Protein AF-A0A326GDF5-F1 (afdb_monomer_lite)

pLDDT: mean 72.59, std 17.3, range [35.09, 90.75]

Radius of gyration: 38.84 Å; chains: 1; bounding box: 86×67×73 Å

Sequence (105 aa):
MTFSNKAFAALAATLAINVFSPALHAQTSPAQPVVLPNETILRVSGEGTIEAAPEIMEVEIGVVTSGQTSNEALAENSRQVQDLVAAIRAMGVPPEDVETARLNV

Secondary structure (DSSP, 8-state):
------------------------------------TT--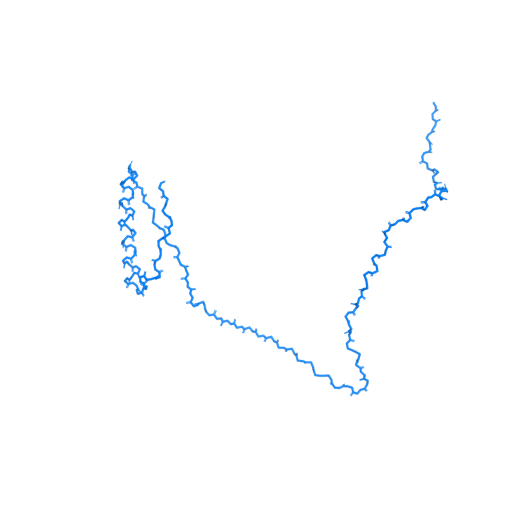--------------S------------SSHHHHHHHHHHHHHHHHHHHHHTT--GGG-PPPPP--

Foldseek 3Di:
DDDDDPDDDDDDDDDDDDDDDDPPVPPPPPDDDDDDVPDDDDDDDDDDDDDDDDPDDDDDDADFADDPDPVVRVVVRVVVVVVVLVVCVVVPDDPVNDDDDDDDD

Structure (mmCIF, N/CA/C/O backbone):
data_AF-A0A326GDF5-F1
#
_entry.id   AF-A0A326GDF5-F1
#
loop_
_atom_site.group_PDB
_atom_site.id
_atom_site.type_symbol
_atom_site.label_atom_id
_atom_site.label_alt_id
_atom_site.label_comp_id
_atom_site.label_asym_id
_atom_site.label_entity_id
_atom_site.label_seq_id
_atom_site.pdbx_PDB_ins_code
_atom_site.Cartn_x
_atom_site.Cartn_y
_atom_site.Cartn_z
_atom_site.occupancy
_atom_site.B_iso_or_equiv
_atom_site.auth_seq_id
_atom_site.auth_comp_id
_atom_site.auth_asym_id
_atom_site.auth_atom_id
_atom_site.pdbx_PDB_model_num
ATOM 1 N N . MET A 1 1 ? 53.790 55.535 40.923 1.00 35.56 1 MET A N 1
ATOM 2 C CA . MET A 1 1 ? 54.553 55.919 39.718 1.00 35.56 1 MET A CA 1
ATOM 3 C C . MET A 1 1 ? 54.886 54.640 38.946 1.00 35.56 1 MET A C 1
ATOM 5 O O . MET A 1 1 ? 55.690 53.871 39.444 1.00 35.56 1 MET A O 1
ATOM 9 N N . THR A 1 2 ? 54.096 54.349 37.893 1.00 35.09 2 THR A N 1
ATOM 10 C CA . THR A 1 2 ? 54.484 53.946 36.506 1.00 35.09 2 THR A CA 1
ATOM 11 C 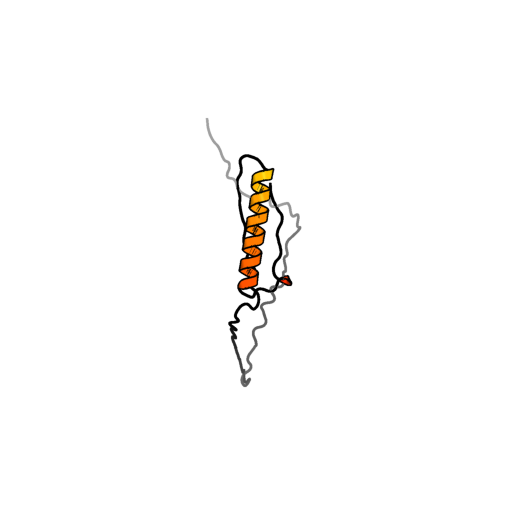C . THR A 1 2 ? 55.760 53.088 36.283 1.00 35.09 2 THR A C 1
ATOM 13 O O . THR A 1 2 ? 56.774 53.383 36.888 1.00 35.09 2 THR A O 1
ATOM 16 N N . PHE A 1 3 ? 55.873 52.064 35.412 1.00 37.38 3 PHE A N 1
ATOM 17 C CA . PHE A 1 3 ? 55.275 51.736 34.098 1.00 37.38 3 PHE A CA 1
ATOM 18 C C . PHE A 1 3 ? 55.477 50.227 33.740 1.00 37.38 3 PHE A C 1
ATOM 20 O O . PHE A 1 3 ? 56.397 49.583 34.234 1.00 37.38 3 PHE A O 1
ATOM 27 N N . SER A 1 4 ? 54.625 49.701 32.848 1.00 47.06 4 SER A N 1
ATOM 28 C CA . SER A 1 4 ? 54.593 48.352 32.226 1.00 47.06 4 SER A CA 1
ATOM 29 C C . SER A 1 4 ? 55.745 48.066 31.240 1.00 47.06 4 SER A C 1
ATOM 31 O O . SER A 1 4 ? 56.198 49.007 30.595 1.00 47.06 4 SER A O 1
ATOM 33 N N . ASN A 1 5 ? 56.121 46.788 31.014 1.00 38.75 5 ASN A N 1
ATOM 34 C CA . ASN A 1 5 ? 56.583 46.347 29.681 1.00 38.75 5 ASN A CA 1
ATOM 35 C C . ASN A 1 5 ? 56.489 44.818 29.425 1.00 38.75 5 ASN A C 1
ATOM 37 O O . ASN A 1 5 ? 57.451 44.067 29.580 1.00 38.75 5 ASN A O 1
ATOM 41 N N . LYS A 1 6 ? 55.317 44.346 28.977 1.00 49.12 6 LYS A N 1
ATOM 42 C CA . LYS A 1 6 ? 55.141 43.046 28.301 1.00 49.12 6 LYS A CA 1
ATOM 43 C C . LYS A 1 6 ? 55.467 43.193 26.808 1.00 49.12 6 LYS A C 1
ATOM 45 O O . LYS A 1 6 ? 54.532 43.314 26.030 1.00 49.12 6 LYS A O 1
ATOM 50 N N . ALA A 1 7 ? 56.735 43.226 26.395 1.00 44.72 7 ALA A N 1
ATOM 51 C CA . ALA A 1 7 ? 57.082 43.198 24.958 1.00 44.72 7 ALA A CA 1
ATOM 52 C C . ALA A 1 7 ? 58.586 43.019 24.657 1.00 44.72 7 ALA A C 1
ATOM 54 O O . ALA A 1 7 ? 59.108 43.643 23.741 1.00 44.72 7 ALA A O 1
ATOM 55 N N . PHE A 1 8 ? 59.301 42.169 25.388 1.00 38.81 8 PHE A N 1
ATOM 56 C CA . PHE A 1 8 ? 60.581 41.643 24.894 1.00 38.81 8 PHE A CA 1
ATOM 57 C C . PHE A 1 8 ? 60.457 40.121 24.881 1.00 38.81 8 PHE A C 1
ATOM 59 O O . PHE A 1 8 ? 60.727 39.440 25.860 1.00 38.81 8 PHE A O 1
ATOM 66 N N . ALA A 1 9 ? 59.690 39.589 23.934 1.00 35.19 9 ALA A N 1
ATOM 67 C CA . ALA A 1 9 ? 60.225 39.256 22.620 1.00 35.19 9 ALA A CA 1
ATOM 68 C C . ALA A 1 9 ? 61.412 38.300 22.771 1.00 35.19 9 ALA A C 1
ATOM 70 O O . ALA A 1 9 ? 62.543 38.705 23.008 1.00 35.19 9 ALA A O 1
ATOM 71 N N . ALA A 1 10 ? 61.076 37.023 22.615 1.00 43.31 10 ALA A N 1
ATOM 72 C CA . ALA A 1 10 ? 61.798 36.142 21.718 1.00 43.31 10 ALA A CA 1
ATOM 73 C C . ALA A 1 10 ? 63.321 36.111 21.887 1.00 43.31 10 ALA A C 1
ATOM 75 O O . ALA A 1 10 ? 64.036 36.765 21.137 1.00 43.31 10 ALA A O 1
ATOM 76 N N . LEU A 1 11 ? 63.817 35.238 22.763 1.00 39.88 11 LEU A N 1
ATOM 77 C CA . LEU A 1 11 ? 65.008 34.449 22.443 1.00 39.88 11 LEU A CA 1
ATOM 78 C C . LEU A 1 11 ? 65.131 33.252 23.390 1.00 39.88 11 LEU A C 1
ATOM 80 O O . LEU A 1 11 ? 64.668 33.321 24.520 1.00 39.88 11 LEU A O 1
ATOM 84 N N . ALA A 1 12 ? 65.797 32.196 22.923 1.00 38.69 12 ALA A N 1
ATOM 85 C CA . ALA A 1 12 ? 65.992 30.897 23.577 1.00 38.69 12 ALA A CA 1
ATOM 86 C C . ALA A 1 12 ? 64.736 30.001 23.521 1.00 38.69 12 ALA A C 1
ATOM 88 O O . ALA A 1 12 ? 63.988 29.872 24.476 1.00 38.69 12 ALA A O 1
ATOM 89 N N . ALA A 1 13 ? 64.362 29.417 22.380 1.00 48.28 13 ALA A N 1
ATOM 90 C CA . ALA A 1 13 ? 65.188 28.520 21.569 1.00 48.28 13 ALA A CA 1
ATOM 91 C C . ALA A 1 13 ? 65.821 27.384 22.390 1.00 48.28 13 ALA A C 1
ATOM 93 O O . ALA A 1 13 ? 67.033 27.248 22.370 1.00 48.28 13 ALA A O 1
ATOM 94 N N . THR A 1 14 ? 65.018 26.577 23.093 1.00 48.44 14 THR A N 1
ATOM 95 C CA . THR A 1 14 ? 65.425 25.241 23.580 1.00 48.44 14 THR A CA 1
ATOM 96 C C . THR A 1 14 ? 64.230 24.485 24.165 1.00 48.44 14 THR A C 1
ATOM 98 O O . THR A 1 14 ? 64.077 24.403 25.375 1.00 48.44 14 THR A O 1
ATOM 101 N N . LEU A 1 15 ? 63.382 23.889 23.322 1.00 44.78 15 LEU A N 1
ATOM 102 C CA . LEU A 1 15 ? 62.907 22.529 23.608 1.00 44.78 15 LEU A CA 1
ATOM 103 C C . LEU A 1 15 ? 62.342 21.884 22.344 1.00 44.78 15 LEU A C 1
ATOM 105 O O . LEU A 1 15 ? 61.165 21.984 22.010 1.00 44.78 15 LEU A O 1
ATOM 109 N N . ALA A 1 16 ? 63.235 21.217 21.626 1.00 51.00 16 ALA A N 1
ATOM 110 C CA . ALA A 1 16 ? 62.861 20.172 20.701 1.00 51.00 16 ALA A CA 1
ATOM 111 C C . ALA A 1 16 ? 62.147 19.056 21.472 1.00 51.00 16 ALA A C 1
ATOM 113 O O . ALA A 1 16 ? 62.789 18.386 22.274 1.00 51.00 16 ALA A O 1
ATOM 114 N N . ILE A 1 17 ? 60.867 18.822 21.185 1.00 52.53 17 ILE A N 1
ATOM 115 C CA . ILE A 1 17 ? 60.272 17.483 21.234 1.00 52.53 17 ILE A CA 1
ATOM 116 C C . ILE A 1 17 ? 59.381 17.353 19.997 1.00 52.53 17 ILE A C 1
ATOM 118 O O . ILE A 1 17 ? 58.222 17.757 19.966 1.00 52.53 17 ILE A O 1
ATOM 122 N N . ASN A 1 18 ? 60.003 16.817 18.947 1.00 51.41 18 ASN A N 1
ATOM 123 C CA . ASN A 1 18 ? 59.353 16.016 17.919 1.00 51.41 18 ASN A CA 1
ATOM 124 C C . ASN A 1 18 ? 58.296 15.112 18.554 1.00 51.41 18 ASN A C 1
ATOM 126 O O . ASN A 1 18 ? 58.688 14.370 19.443 1.00 51.41 18 ASN A O 1
ATOM 130 N N . VAL A 1 19 ? 57.061 15.078 18.043 1.00 50.59 19 VAL A N 1
ATOM 131 C CA . VAL A 1 19 ? 56.506 13.905 17.336 1.00 50.59 19 VAL A CA 1
ATOM 132 C C . VAL A 1 19 ? 55.250 14.341 16.558 1.00 50.59 19 VAL A C 1
ATOM 134 O O . VAL A 1 19 ? 54.474 15.143 17.057 1.00 50.59 19 VAL A O 1
ATOM 137 N N . PHE A 1 20 ? 55.031 13.757 15.377 1.00 50.22 20 PHE A N 1
ATOM 138 C CA . PHE A 1 20 ? 53.824 13.846 14.537 1.00 50.22 20 PHE A CA 1
ATOM 139 C C . PHE A 1 20 ? 53.660 15.080 13.645 1.00 50.22 20 PHE A C 1
ATOM 141 O O . PHE A 1 20 ? 52.778 15.909 13.839 1.00 50.22 20 PHE A O 1
ATOM 148 N N . SER A 1 21 ? 54.417 15.109 12.549 1.00 50.94 21 SER A N 1
ATOM 149 C CA . SER A 1 21 ? 53.810 15.067 11.207 1.00 50.94 21 SER A CA 1
ATOM 150 C C . SER A 1 21 ? 54.897 14.846 10.157 1.00 50.94 21 SER A C 1
ATOM 152 O O . SER A 1 21 ? 55.727 15.718 9.921 1.00 50.94 21 SER A O 1
ATOM 154 N N . PRO A 1 22 ? 54.845 13.701 9.468 1.00 47.69 22 PRO A N 1
ATOM 155 C CA . PRO A 1 22 ? 54.634 13.808 8.044 1.00 47.69 22 PRO A CA 1
ATOM 156 C C . PRO A 1 22 ? 53.441 12.932 7.696 1.00 47.69 22 PRO A C 1
ATOM 158 O O . PRO A 1 22 ? 53.556 11.722 7.513 1.00 47.69 22 PRO A O 1
ATOM 161 N N . ALA A 1 23 ? 52.288 13.572 7.524 1.00 54.22 23 ALA A N 1
ATOM 162 C CA . ALA A 1 23 ? 51.345 13.125 6.516 1.00 54.22 23 ALA A CA 1
ATOM 163 C C . ALA A 1 23 ? 52.023 13.302 5.146 1.00 54.22 23 ALA A C 1
ATOM 165 O O . ALA A 1 23 ? 51.675 14.169 4.352 1.00 54.22 23 ALA A O 1
ATOM 166 N N . LEU A 1 24 ? 53.013 12.447 4.885 1.00 47.75 24 LEU A N 1
ATOM 167 C CA . LEU A 1 24 ? 53.460 12.041 3.569 1.00 47.75 24 LEU A CA 1
ATOM 168 C C . LEU A 1 24 ? 52.338 11.166 2.986 1.00 47.75 24 LEU A C 1
ATOM 170 O O . LEU A 1 24 ? 52.531 10.002 2.655 1.00 47.75 24 LEU A O 1
ATOM 174 N N . HIS A 1 25 ? 51.119 11.706 2.925 1.00 47.38 25 HIS A N 1
ATOM 175 C CA . HIS A 1 25 ? 50.121 11.169 2.028 1.00 47.38 25 HIS A CA 1
ATOM 176 C C . HIS A 1 25 ? 50.657 11.497 0.649 1.00 47.38 25 HIS A C 1
ATOM 178 O O . HIS A 1 25 ? 50.610 12.646 0.211 1.00 47.38 25 HIS A O 1
ATOM 184 N N . ALA A 1 26 ? 51.260 10.487 0.028 1.00 46.72 26 ALA A N 1
ATOM 185 C CA . ALA A 1 26 ? 51.525 10.450 -1.389 1.00 46.72 26 ALA A CA 1
ATOM 186 C C . ALA A 1 26 ? 50.280 10.972 -2.110 1.00 46.72 26 ALA A C 1
ATOM 188 O O . ALA A 1 26 ? 49.278 10.271 -2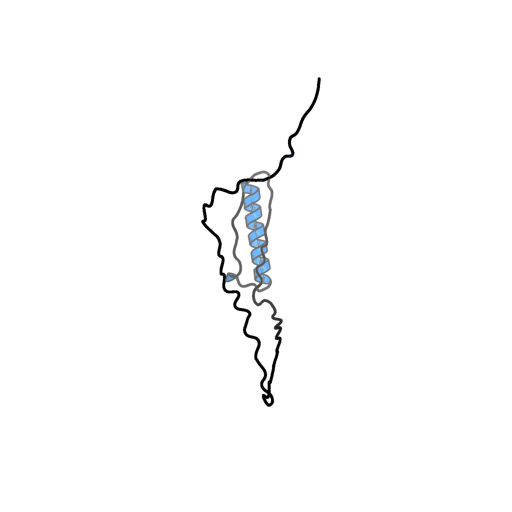.234 1.00 46.72 26 ALA A O 1
ATOM 189 N N . GLN A 1 27 ? 50.325 12.231 -2.539 1.00 60.53 27 GLN A N 1
ATOM 190 C CA . GLN A 1 27 ? 49.369 12.738 -3.501 1.00 60.53 27 GLN A CA 1
ATOM 191 C C . GLN A 1 27 ? 49.796 12.146 -4.835 1.00 60.53 27 GLN A C 1
ATOM 193 O O . GLN A 1 27 ? 50.559 12.743 -5.593 1.00 60.53 27 GLN A O 1
ATOM 198 N N . THR A 1 28 ? 49.364 10.915 -5.091 1.00 56.41 28 THR A N 1
ATOM 199 C CA . THR A 1 28 ? 49.322 10.364 -6.436 1.00 56.41 28 THR A CA 1
ATOM 200 C C . THR A 1 28 ? 48.391 11.262 -7.241 1.00 56.41 28 THR A C 1
ATOM 202 O O . THR A 1 28 ? 47.172 11.105 -7.215 1.00 56.41 28 THR A O 1
ATOM 205 N N . SER A 1 29 ? 48.968 12.249 -7.936 1.00 61.62 29 SER A N 1
ATOM 206 C CA . SER A 1 29 ? 48.271 12.898 -9.043 1.00 61.62 29 SER A CA 1
ATOM 207 C C . SER A 1 29 ? 47.813 11.790 -9.988 1.00 61.62 29 SER A C 1
ATOM 209 O O . SER A 1 29 ? 48.640 10.945 -10.351 1.00 61.62 29 SER A O 1
ATOM 211 N N . PRO A 1 30 ? 46.524 11.738 -10.361 1.00 64.81 30 PRO A N 1
ATOM 212 C CA . PRO A 1 30 ? 46.063 10.752 -11.321 1.00 64.81 30 PRO A CA 1
ATOM 213 C C . PRO A 1 30 ? 46.896 10.918 -12.591 1.00 64.81 30 PRO A C 1
ATOM 215 O O . PRO A 1 30 ? 47.033 12.029 -13.106 1.00 64.81 30 PRO A O 1
ATOM 218 N N . ALA A 1 31 ? 47.504 9.825 -13.051 1.00 66.44 31 ALA A N 1
ATOM 219 C CA . ALA A 1 31 ? 48.334 9.833 -14.243 1.00 66.44 31 ALA A CA 1
ATOM 220 C C . ALA A 1 31 ? 47.491 10.336 -15.422 1.00 66.44 31 ALA A C 1
ATOM 222 O O . ALA A 1 31 ? 46.541 9.678 -15.849 1.00 66.44 31 ALA A O 1
ATOM 223 N N . GLN A 1 32 ? 47.808 11.531 -15.917 1.00 70.06 32 GLN A N 1
ATOM 224 C CA . GLN A 1 32 ? 47.232 12.021 -17.160 1.00 70.06 32 GLN A CA 1
ATOM 225 C C . GLN A 1 32 ? 47.912 11.269 -18.312 1.00 70.06 32 GLN A C 1
ATOM 227 O O . GLN A 1 32 ? 49.137 11.124 -18.283 1.00 70.06 32 GLN A O 1
ATOM 232 N N . PRO A 1 33 ? 47.163 10.762 -19.307 1.00 71.94 33 PRO A N 1
ATOM 233 C CA . PRO A 1 33 ? 47.759 10.075 -20.448 1.00 71.94 33 PRO A CA 1
ATOM 234 C C . PRO A 1 33 ? 48.781 10.986 -21.144 1.00 71.94 33 PRO A C 1
ATOM 236 O O . PRO A 1 33 ? 48.429 12.080 -21.587 1.00 71.94 33 PRO A O 1
ATOM 239 N N . VAL A 1 34 ? 50.044 10.557 -21.222 1.00 72.25 34 VAL A N 1
ATOM 240 C CA . VAL A 1 34 ? 51.087 11.255 -21.989 1.00 72.25 34 VAL A CA 1
ATOM 241 C C . VAL A 1 34 ? 50.917 10.860 -23.450 1.00 72.25 34 VAL A C 1
ATOM 243 O O . VAL A 1 34 ? 51.203 9.724 -23.806 1.00 72.25 34 VAL A O 1
ATOM 246 N N . VAL A 1 35 ? 50.428 11.788 -24.275 1.00 69.12 35 VAL A N 1
ATOM 247 C CA . VAL A 1 35 ? 50.230 11.569 -25.716 1.00 69.12 35 VAL A CA 1
ATOM 248 C C . VAL A 1 35 ? 51.569 11.721 -26.434 1.00 69.12 35 VAL A C 1
ATOM 250 O O . VAL A 1 35 ? 52.138 12.815 -26.458 1.00 69.12 35 VAL A O 1
ATOM 253 N N . LEU A 1 36 ? 52.087 10.636 -27.008 1.00 76.25 36 LEU A N 1
ATOM 254 C CA . LEU A 1 36 ? 53.317 10.663 -27.806 1.00 76.25 36 LEU A CA 1
ATOM 255 C C . LEU A 1 36 ? 53.037 11.211 -29.222 1.00 76.25 36 LEU A C 1
ATOM 257 O O . LEU A 1 36 ? 51.935 11.024 -29.750 1.00 76.25 36 LEU A O 1
ATOM 261 N N . PRO A 1 37 ? 54.012 11.864 -29.890 1.00 64.44 37 PRO A N 1
ATOM 262 C CA . PRO A 1 37 ? 53.855 12.270 -31.285 1.00 64.44 37 PRO A CA 1
ATOM 263 C C . PRO A 1 37 ? 53.587 11.025 -32.148 1.00 64.44 37 PRO A C 1
ATOM 265 O O . PRO A 1 37 ? 54.451 10.155 -32.236 1.00 64.44 37 PRO A O 1
ATOM 268 N N . ASN A 1 38 ? 52.404 10.963 -32.773 1.00 72.19 38 ASN A N 1
ATOM 269 C CA . ASN A 1 38 ? 51.852 9.875 -33.610 1.00 72.19 38 ASN A CA 1
ATOM 270 C C . ASN A 1 38 ? 50.924 8.845 -32.931 1.00 72.19 38 ASN A C 1
ATOM 272 O O . ASN A 1 38 ? 50.597 7.833 -33.551 1.00 72.19 38 ASN A O 1
ATOM 276 N N . GLU A 1 39 ? 50.421 9.092 -31.721 1.00 75.31 39 GLU A N 1
ATOM 277 C CA . GLU A 1 39 ? 49.328 8.278 -31.168 1.00 75.31 39 GLU A CA 1
ATOM 278 C C . GLU A 1 39 ? 47.944 8.736 -31.658 1.00 75.31 39 GLU A C 1
ATOM 280 O O . GLU A 1 39 ? 47.630 9.926 -31.691 1.00 75.31 39 GLU A O 1
ATOM 285 N N . THR A 1 40 ? 47.087 7.777 -32.027 1.00 79.25 40 THR A N 1
ATOM 286 C CA . THR A 1 40 ? 45.683 8.032 -32.389 1.00 79.25 40 THR A CA 1
ATOM 287 C C . THR A 1 40 ? 44.798 7.770 -31.175 1.00 79.25 40 THR A C 1
ATOM 289 O O . THR A 1 40 ? 44.637 6.625 -30.760 1.00 79.25 40 THR A O 1
ATOM 292 N N . ILE A 1 41 ? 44.216 8.826 -30.601 1.00 80.69 41 ILE A N 1
ATOM 293 C CA . ILE A 1 41 ? 43.341 8.724 -29.427 1.00 80.69 41 ILE A CA 1
ATOM 294 C C . ILE A 1 41 ? 41.885 8.809 -29.868 1.00 80.69 41 ILE A C 1
ATOM 296 O O . ILE A 1 41 ? 41.442 9.834 -30.382 1.00 80.69 41 ILE A O 1
ATOM 300 N N . LEU A 1 42 ? 41.127 7.745 -29.604 1.00 81.12 42 LEU A N 1
ATOM 301 C CA . LEU A 1 42 ? 39.677 7.735 -29.745 1.00 81.12 42 LEU A CA 1
ATOM 302 C C . LEU A 1 42 ? 39.042 7.822 -28.356 1.00 81.12 42 LEU A C 1
ATOM 304 O O . LEU A 1 42 ? 39.102 6.878 -27.570 1.00 81.12 42 LEU A O 1
ATOM 308 N N . ARG A 1 43 ? 38.438 8.971 -28.048 1.00 82.31 43 ARG A N 1
ATOM 309 C CA . ARG A 1 43 ? 37.673 9.185 -26.817 1.00 82.31 43 ARG A CA 1
ATOM 310 C C . ARG A 1 43 ? 36.190 9.147 -27.152 1.00 82.31 43 ARG A C 1
ATOM 312 O O . ARG A 1 43 ? 35.717 9.970 -27.928 1.00 82.31 43 ARG A O 1
ATOM 319 N N . VAL A 1 44 ? 35.474 8.213 -26.538 1.00 84.94 44 VAL A N 1
ATOM 320 C CA . VAL A 1 44 ? 34.021 8.088 -26.663 1.00 84.94 44 VAL A CA 1
ATOM 321 C C . VAL A 1 44 ? 33.409 8.346 -25.295 1.00 84.94 44 VAL A C 1
ATOM 323 O O . VAL A 1 44 ? 33.816 7.741 -24.305 1.00 84.94 44 VAL A O 1
ATOM 326 N N . SER A 1 45 ? 32.449 9.259 -25.243 1.00 84.19 45 SER A N 1
ATOM 327 C CA . SER A 1 45 ? 31.583 9.481 -24.090 1.00 84.19 45 SER A CA 1
ATOM 328 C C . SER A 1 45 ? 30.150 9.218 -24.527 1.00 84.19 45 SER A C 1
ATOM 330 O O . SER A 1 45 ? 29.705 9.790 -25.521 1.00 84.19 45 SER A O 1
ATOM 332 N N . GLY A 1 46 ? 29.448 8.357 -23.799 1.00 84.31 46 GLY A N 1
ATOM 333 C CA . GLY A 1 46 ? 28.025 8.110 -23.983 1.00 84.31 46 GLY A CA 1
ATOM 334 C C . GLY A 1 46 ? 27.296 8.359 -22.672 1.00 84.31 46 GLY A C 1
ATOM 335 O O . GLY A 1 46 ? 27.771 7.942 -21.618 1.00 84.31 46 GLY A O 1
ATOM 336 N N . GLU A 1 47 ? 26.163 9.041 -22.752 1.00 85.69 47 GLU A N 1
ATOM 337 C CA . GLU A 1 47 ? 25.204 9.196 -21.663 1.00 85.69 47 GLU A CA 1
ATOM 338 C C . GLU A 1 47 ? 23.915 8.482 -22.080 1.00 85.69 47 GLU A C 1
ATOM 340 O O . GLU A 1 47 ? 23.527 8.534 -23.249 1.00 85.69 47 GLU A O 1
ATOM 345 N N . GLY A 1 48 ? 23.293 7.759 -21.151 1.00 84.00 48 GLY A N 1
ATOM 346 C CA . GLY A 1 48 ? 22.070 7.005 -21.398 1.00 84.00 48 GLY A CA 1
ATOM 347 C C . GLY A 1 48 ? 21.084 7.241 -20.268 1.00 84.00 48 GLY A C 1
ATOM 348 O O . GLY A 1 48 ? 21.361 6.881 -19.127 1.00 84.00 48 GLY A O 1
ATOM 349 N N . THR A 1 49 ? 19.937 7.822 -20.604 1.00 84.06 49 THR A N 1
ATOM 350 C CA . THR A 1 49 ? 18.812 8.009 -19.685 1.00 84.06 49 THR A CA 1
ATOM 351 C C . THR A 1 49 ? 17.694 7.075 -20.116 1.00 84.06 49 THR A C 1
ATOM 353 O O . THR A 1 49 ? 17.371 6.998 -21.301 1.00 84.06 49 THR A O 1
ATOM 356 N N . ILE A 1 50 ? 17.120 6.347 -19.162 1.00 82.06 50 ILE A N 1
ATOM 357 C CA . ILE A 1 50 ? 15.972 5.472 -19.390 1.00 82.06 50 ILE A CA 1
ATO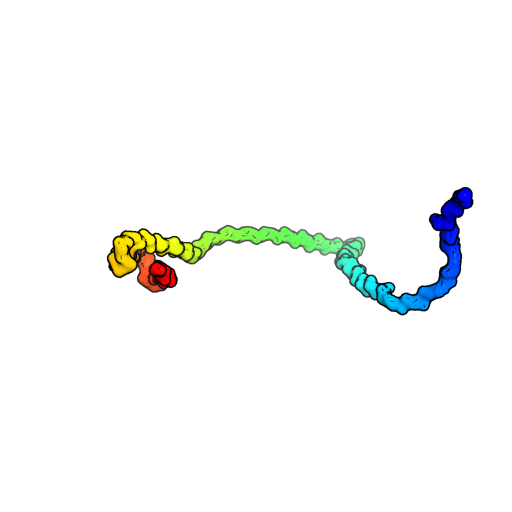M 358 C C . ILE A 1 50 ? 14.844 5.988 -18.510 1.00 82.06 50 ILE A C 1
ATOM 360 O O . ILE A 1 50 ? 14.994 6.075 -17.293 1.00 82.06 50 ILE A O 1
ATOM 364 N N . GLU A 1 51 ? 13.724 6.325 -19.136 1.00 82.38 51 GLU A N 1
ATOM 365 C CA . GLU A 1 51 ? 12.481 6.628 -18.438 1.00 82.38 51 GLU A CA 1
ATOM 366 C C . GLU A 1 51 ? 11.605 5.376 -18.470 1.00 82.38 51 GLU A C 1
ATOM 368 O O . GLU A 1 51 ? 11.265 4.870 -19.540 1.00 82.38 51 GLU A O 1
ATOM 373 N N . ALA A 1 52 ? 11.276 4.852 -17.291 1.00 81.12 52 ALA A N 1
ATOM 374 C CA . ALA A 1 52 ? 10.400 3.701 -17.127 1.00 81.12 52 ALA A CA 1
ATOM 375 C C . ALA A 1 52 ? 9.252 4.074 -16.187 1.00 81.12 52 ALA A C 1
ATOM 377 O O . ALA A 1 52 ? 9.463 4.725 -15.161 1.00 81.12 52 ALA A O 1
ATOM 378 N N . ALA A 1 53 ? 8.035 3.670 -16.552 1.00 81.44 53 ALA A N 1
ATOM 379 C CA . ALA A 1 53 ? 6.882 3.815 -15.677 1.00 81.44 53 ALA A CA 1
ATOM 380 C C . ALA A 1 53 ? 6.986 2.822 -14.499 1.00 81.44 53 ALA A C 1
ATOM 382 O O . ALA A 1 53 ? 7.500 1.719 -14.693 1.00 81.44 53 ALA A O 1
ATOM 383 N N . PRO A 1 54 ? 6.499 3.175 -13.296 1.00 76.75 54 PRO A N 1
ATOM 384 C CA . PRO A 1 54 ? 6.469 2.249 -12.170 1.00 76.75 54 PRO A CA 1
ATOM 385 C C . PRO A 1 54 ? 5.536 1.072 -12.470 1.00 76.75 54 PRO A C 1
ATOM 387 O O . PRO A 1 54 ? 4.400 1.274 -12.894 1.00 76.75 54 PRO A O 1
ATOM 390 N N . GLU A 1 55 ? 6.002 -0.148 -12.218 1.00 83.44 55 GLU A N 1
ATOM 391 C CA . GLU A 1 55 ? 5.207 -1.369 -12.416 1.00 83.44 55 GLU A CA 1
ATOM 392 C C . GLU A 1 55 ? 4.306 -1.691 -11.211 1.00 83.44 55 GLU A C 1
ATOM 394 O O . GLU A 1 55 ? 3.360 -2.462 -11.337 1.00 83.44 55 GLU A O 1
ATOM 399 N N . ILE A 1 56 ? 4.584 -1.093 -10.046 1.00 82.81 56 ILE A N 1
ATOM 400 C CA . ILE A 1 56 ? 3.859 -1.307 -8.788 1.00 82.81 56 ILE A CA 1
ATOM 401 C C . ILE A 1 56 ? 3.553 0.054 -8.157 1.00 82.81 56 ILE A C 1
ATOM 403 O O . ILE A 1 56 ? 4.410 0.941 -8.130 1.00 82.81 56 ILE A O 1
ATOM 407 N N . MET A 1 57 ? 2.336 0.206 -7.633 1.00 79.44 57 MET A N 1
ATOM 408 C CA . MET A 1 57 ? 1.897 1.380 -6.882 1.00 79.44 57 MET A CA 1
ATOM 409 C C . MET A 1 57 ? 1.245 0.924 -5.576 1.00 79.44 57 MET A C 1
ATOM 411 O O . MET A 1 57 ? 0.237 0.225 -5.599 1.00 79.44 57 MET A O 1
ATOM 415 N N . GLU A 1 58 ? 1.812 1.341 -4.448 1.00 86.44 58 GLU A N 1
ATOM 416 C CA . GLU A 1 58 ? 1.248 1.108 -3.118 1.00 86.44 58 GLU A CA 1
ATOM 417 C C . GLU A 1 58 ? 0.401 2.320 -2.709 1.00 86.44 58 GLU A C 1
ATOM 419 O O . GLU A 1 58 ? 0.844 3.466 -2.829 1.00 86.44 58 GLU A O 1
ATOM 424 N N . VAL A 1 59 ? -0.835 2.079 -2.263 1.00 84.69 59 VAL A N 1
ATOM 425 C CA . VAL A 1 59 ? -1.770 3.131 -1.842 1.00 84.69 59 VAL A CA 1
ATOM 426 C C . VAL A 1 59 ? -2.327 2.780 -0.470 1.00 84.69 59 VAL A C 1
ATOM 428 O O . VAL A 1 59 ? -2.990 1.760 -0.307 1.00 84.69 59 VAL A O 1
ATOM 431 N N . GLU A 1 60 ? -2.101 3.653 0.508 1.00 85.56 60 GLU A N 1
ATOM 4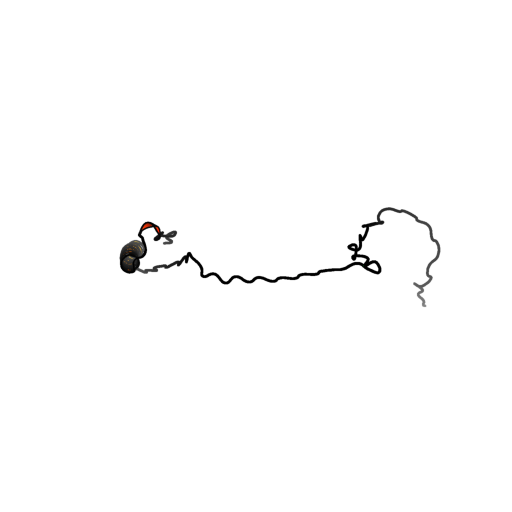32 C CA . GLU A 1 60 ? -2.668 3.513 1.847 1.00 85.56 60 GLU A CA 1
ATOM 433 C C . GLU A 1 60 ? -3.991 4.285 1.940 1.00 85.56 60 GLU A C 1
ATOM 435 O O . GLU A 1 60 ? -4.053 5.487 1.668 1.00 85.56 60 GLU A O 1
ATOM 440 N N . ILE A 1 61 ? -5.068 3.591 2.317 1.00 84.81 61 ILE A N 1
ATOM 441 C CA . ILE A 1 61 ? -6.400 4.177 2.495 1.00 84.81 61 ILE A CA 1
ATOM 442 C C . ILE A 1 61 ? -6.884 3.834 3.901 1.00 84.81 61 ILE A C 1
ATOM 444 O O . ILE A 1 61 ? -6.987 2.664 4.265 1.00 84.81 61 ILE A O 1
ATOM 448 N N . GLY A 1 62 ? -7.192 4.861 4.691 1.00 84.25 62 GLY A N 1
ATOM 449 C CA . GLY A 1 62 ? -7.691 4.718 6.057 1.00 84.25 62 GLY A CA 1
ATOM 450 C C . GLY A 1 62 ? -9.154 5.127 6.186 1.00 84.25 62 GLY A C 1
ATOM 451 O O . GLY A 1 62 ? -9.619 6.041 5.505 1.00 84.25 62 GLY A O 1
ATOM 452 N N . VAL A 1 63 ? -9.868 4.482 7.110 1.00 84.81 63 VAL A N 1
ATOM 453 C CA . VAL A 1 63 ? -11.225 4.867 7.514 1.00 84.81 63 VAL A CA 1
ATOM 454 C C . VAL A 1 63 ? -11.208 5.232 8.993 1.00 84.81 63 VAL A C 1
ATOM 456 O O . VAL A 1 63 ? -10.769 4.440 9.826 1.00 84.81 63 VAL A O 1
ATOM 459 N N . VAL A 1 64 ? -11.701 6.425 9.326 1.00 86.75 64 VAL A N 1
ATOM 460 C CA . VAL A 1 64 ? -11.827 6.897 10.709 1.00 86.75 64 VAL A CA 1
ATOM 461 C C . VAL A 1 64 ? -13.302 7.065 11.030 1.00 86.75 64 VAL A C 1
ATOM 463 O O . VAL A 1 64 ? -14.013 7.807 10.356 1.00 86.75 64 VAL A O 1
ATOM 466 N N . THR A 1 65 ? -13.753 6.393 12.081 1.00 85.81 65 THR A N 1
ATOM 467 C CA . THR A 1 65 ? -15.133 6.457 12.565 1.00 85.81 65 THR A CA 1
ATOM 468 C C . THR A 1 65 ? -15.147 6.890 14.022 1.00 85.81 65 THR A C 1
ATOM 470 O O . THR A 1 65 ? -14.272 6.528 14.807 1.00 85.81 65 THR A O 1
ATOM 473 N N . SER A 1 66 ? -16.145 7.690 14.388 1.00 84.56 66 SER A N 1
ATOM 474 C CA . SER A 1 66 ? -16.381 8.136 15.760 1.00 84.56 66 SER A CA 1
ATOM 475 C C . SER A 1 66 ? -17.767 7.690 16.225 1.00 84.56 66 SER A C 1
ATOM 477 O O . SER A 1 66 ? -18.690 7.559 15.425 1.00 84.56 66 SER A O 1
ATOM 479 N N . GLY A 1 67 ? -17.905 7.428 17.523 1.00 85.94 67 GLY A N 1
ATOM 480 C CA . GLY A 1 67 ? -19.147 6.981 18.156 1.00 85.94 67 GLY A CA 1
ATOM 481 C C . GLY A 1 67 ? -19.187 7.408 19.621 1.00 85.94 67 GLY A C 1
ATOM 482 O O . GLY A 1 67 ? -18.167 7.826 20.173 1.00 85.94 67 GLY A O 1
ATOM 483 N N . GLN A 1 68 ? -20.354 7.313 20.265 1.00 84.38 68 GLN A N 1
ATOM 484 C CA . GLN A 1 68 ? -20.477 7.634 21.697 1.00 84.38 68 GLN A CA 1
ATOM 485 C C . GLN A 1 68 ? -19.729 6.629 22.574 1.00 84.38 68 GLN A C 1
ATOM 487 O O . GLN A 1 68 ? -19.320 6.949 23.689 1.00 84.38 68 GLN A O 1
ATOM 492 N N . THR A 1 69 ? -19.541 5.414 22.064 1.00 88.69 69 THR A N 1
ATOM 493 C CA . THR A 1 69 ? -18.752 4.367 22.707 1.00 88.69 69 THR A CA 1
ATOM 494 C C . THR A 1 69 ? -17.731 3.800 21.727 1.00 88.69 69 THR A C 1
ATOM 496 O O . THR A 1 69 ? -17.968 3.770 20.518 1.00 88.69 69 THR A O 1
ATOM 499 N N . SER A 1 70 ? -16.611 3.285 22.239 1.00 86.31 70 SER A N 1
ATOM 500 C CA . SER A 1 70 ? -15.583 2.640 21.409 1.00 86.31 70 SER A CA 1
ATOM 501 C C . SER A 1 70 ? -16.129 1.439 20.624 1.00 86.31 70 SER A C 1
ATOM 503 O O . SER A 1 70 ? -15.722 1.208 19.491 1.00 86.31 70 SER A O 1
ATOM 505 N N . ASN A 1 71 ? -17.091 0.703 21.193 1.00 87.44 71 ASN A N 1
ATOM 506 C CA . ASN A 1 71 ? -17.723 -0.439 20.524 1.00 87.44 71 ASN A CA 1
ATOM 507 C C . ASN A 1 71 ? -18.552 -0.016 19.307 1.00 87.44 71 ASN A C 1
ATOM 509 O O . ASN A 1 71 ? -18.495 -0.669 18.270 1.00 87.44 71 ASN A O 1
ATOM 513 N N . GLU A 1 72 ? -19.308 1.074 19.428 1.00 88.50 72 GLU A N 1
ATOM 514 C CA . GLU A 1 72 ? -20.086 1.627 18.318 1.00 88.50 72 GLU A CA 1
ATOM 515 C C . GLU A 1 72 ? -19.161 2.132 17.202 1.00 88.50 72 GLU A C 1
ATOM 517 O O . GLU A 1 72 ? -19.354 1.788 16.037 1.00 88.50 72 GLU A O 1
ATOM 522 N N . ALA A 1 73 ? -18.105 2.869 17.568 1.00 89.12 73 ALA A N 1
ATOM 523 C CA . ALA A 1 73 ? -17.118 3.372 16.617 1.00 89.12 73 ALA A CA 1
ATOM 524 C C . ALA A 1 73 ? -16.422 2.236 15.847 1.00 89.12 73 ALA A C 1
ATOM 526 O O . ALA A 1 73 ? -16.258 2.337 14.630 1.00 89.12 73 ALA A O 1
ATOM 527 N N . LEU A 1 74 ? -16.061 1.142 16.529 1.00 87.69 74 LEU A N 1
ATOM 528 C CA . LEU A 1 74 ? -15.413 -0.024 15.925 1.00 87.69 74 LEU A CA 1
ATOM 529 C C . LEU A 1 74 ? -16.358 -0.830 15.025 1.00 87.69 74 LEU A C 1
ATOM 531 O O . LEU A 1 74 ? -15.945 -1.295 13.960 1.00 87.69 74 LEU A O 1
ATOM 535 N N . ALA A 1 75 ? -17.617 -1.003 15.436 1.00 89.44 75 ALA A N 1
ATOM 536 C CA . ALA A 1 75 ? -18.619 -1.699 14.633 1.00 89.44 75 ALA A CA 1
ATOM 537 C C . ALA A 1 75 ? -18.859 -0.965 13.306 1.00 89.44 75 ALA A C 1
ATOM 539 O O . ALA A 1 75 ? -18.852 -1.585 12.241 1.00 89.44 75 ALA A O 1
ATOM 540 N N . GLU A 1 76 ? -18.985 0.361 13.364 1.00 89.75 76 GLU A N 1
ATOM 541 C CA . GLU A 1 76 ? -19.143 1.190 12.172 1.00 89.75 76 GLU A CA 1
ATOM 542 C C . GLU A 1 76 ? -17.855 1.246 11.333 1.00 89.75 76 GLU A C 1
ATOM 544 O O . GLU A 1 76 ? -17.929 1.182 10.107 1.00 89.75 76 GLU A O 1
ATOM 549 N N . ASN A 1 77 ? -16.671 1.259 11.966 1.00 89.44 77 ASN A N 1
ATOM 550 C CA . ASN A 1 77 ? -15.388 1.160 11.256 1.00 89.44 77 ASN A CA 1
ATOM 551 C C . ASN A 1 77 ? -15.316 -0.117 10.420 1.00 89.44 77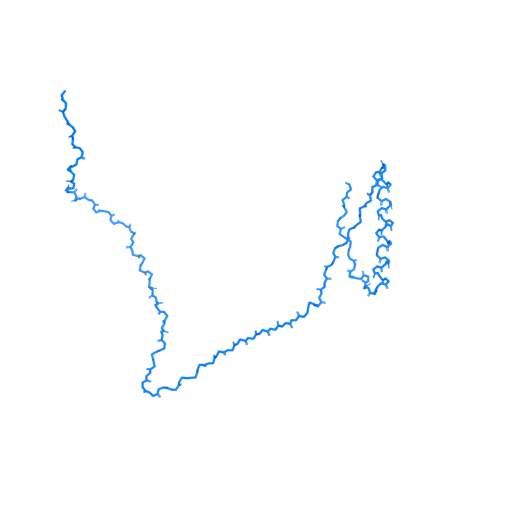 ASN A C 1
ATOM 553 O O . ASN A 1 77 ? -15.044 -0.082 9.224 1.00 89.44 77 ASN A O 1
ATOM 557 N N . SER A 1 78 ? -15.624 -1.246 11.060 1.00 87.69 78 SER A N 1
ATOM 558 C CA . SER A 1 78 ? -15.565 -2.569 10.442 1.00 87.69 78 SER A CA 1
ATOM 559 C C . SER A 1 78 ? -16.491 -2.659 9.231 1.00 87.69 78 SER A C 1
ATOM 561 O O . SER A 1 78 ? -16.125 -3.256 8.220 1.00 87.69 78 SER A O 1
ATOM 563 N N . ARG A 1 79 ? -17.673 -2.033 9.308 1.00 90.75 79 ARG A N 1
ATOM 564 C CA . ARG A 1 79 ? -18.627 -1.964 8.197 1.00 90.75 79 ARG A CA 1
ATOM 565 C C . ARG A 1 79 ? -18.076 -1.141 7.032 1.00 90.75 79 ARG A C 1
ATOM 567 O O . ARG A 1 79 ? -18.062 -1.616 5.902 1.00 90.75 79 ARG A O 1
ATOM 574 N N . GLN A 1 80 ? -17.565 0.056 7.306 1.00 88.88 80 GLN A N 1
ATOM 575 C CA . GLN A 1 80 ? -17.026 0.935 6.265 1.00 88.88 80 GLN A CA 1
ATOM 576 C C . GLN A 1 80 ? -15.765 0.366 5.599 1.00 88.88 80 GLN A C 1
ATOM 578 O O . GLN A 1 80 ? -15.586 0.522 4.394 1.00 88.88 80 GLN A O 1
ATOM 583 N N . VAL A 1 81 ? -14.915 -0.342 6.348 1.00 89.75 81 VAL A N 1
ATOM 584 C CA . VAL A 1 81 ? -13.757 -1.051 5.785 1.00 89.75 81 VAL A CA 1
ATOM 585 C C . VAL A 1 81 ? -14.205 -2.170 4.841 1.00 89.75 81 VAL A C 1
ATOM 587 O O . VAL A 1 81 ? -13.641 -2.312 3.759 1.00 89.75 81 VAL A O 1
ATOM 590 N N . GLN A 1 82 ? -15.242 -2.937 5.192 1.00 89.25 82 GLN A N 1
ATOM 591 C CA . GLN A 1 82 ? -15.794 -3.964 4.297 1.00 89.25 82 GLN A CA 1
ATOM 592 C C . GLN A 1 82 ? -16.337 -3.357 2.998 1.00 89.25 82 GLN A C 1
ATOM 594 O O . GLN A 1 82 ? -16.060 -3.885 1.919 1.00 89.25 82 GLN A O 1
ATOM 599 N N . ASP A 1 83 ? -17.049 -2.233 3.098 1.00 89.38 83 ASP A N 1
ATOM 600 C CA . ASP A 1 83 ? -17.577 -1.505 1.941 1.00 89.38 83 ASP A CA 1
ATOM 601 C C . ASP A 1 83 ? -16.436 -0.993 1.038 1.00 89.38 83 ASP A C 1
ATOM 603 O O . ASP A 1 83 ? -16.488 -1.148 -0.185 1.00 89.38 83 ASP A O 1
ATOM 607 N N . LEU A 1 84 ? -15.364 -0.453 1.631 1.00 88.44 84 LEU A N 1
ATOM 608 C CA . LEU A 1 84 ? -14.174 0.002 0.907 1.00 88.44 84 LEU A CA 1
ATOM 609 C C . LEU A 1 84 ? -13.475 -1.153 0.176 1.00 88.44 84 LEU A C 1
ATOM 611 O O . LEU A 1 84 ? -13.175 -1.044 -1.013 1.00 88.44 84 LEU A O 1
ATOM 615 N N . VAL A 1 85 ? -13.252 -2.277 0.859 1.00 87.44 85 VAL A N 1
ATOM 616 C CA . VAL A 1 85 ? -12.631 -3.469 0.262 1.00 87.44 85 VAL A CA 1
ATOM 617 C C . VAL A 1 85 ? -13.489 -4.009 -0.885 1.00 87.44 85 VAL A C 1
ATOM 619 O O . VAL A 1 85 ? -12.955 -4.395 -1.926 1.00 87.44 85 VAL A O 1
ATOM 622 N N . ALA A 1 86 ? -14.815 -4.014 -0.737 1.00 88.81 86 ALA A N 1
ATOM 623 C CA . ALA A 1 86 ? -15.727 -4.429 -1.799 1.00 88.81 86 ALA A CA 1
ATOM 624 C C . ALA A 1 86 ? -15.649 -3.501 -3.023 1.00 88.81 86 ALA A C 1
ATOM 626 O O . ALA A 1 86 ? -15.597 -3.989 -4.154 1.00 88.81 86 ALA A O 1
ATOM 627 N N . ALA A 1 87 ? -15.583 -2.184 -2.810 1.00 88.00 87 ALA A N 1
ATOM 628 C CA . ALA A 1 87 ? -15.429 -1.208 -3.884 1.00 88.00 87 ALA A CA 1
ATOM 629 C C . ALA A 1 87 ? -14.096 -1.383 -4.631 1.00 88.00 87 ALA A C 1
ATOM 631 O O . ALA A 1 87 ? -14.086 -1.415 -5.859 1.00 88.00 87 ALA A O 1
ATOM 632 N N . ILE A 1 88 ? -12.990 -1.578 -3.906 1.00 87.31 88 ILE A N 1
ATOM 633 C CA . ILE A 1 88 ? -11.657 -1.792 -4.493 1.00 87.31 88 ILE A CA 1
ATOM 634 C C . ILE A 1 88 ? -11.626 -3.066 -5.346 1.00 87.31 88 ILE A C 1
ATOM 636 O O . ILE A 1 88 ? -11.150 -3.047 -6.482 1.00 87.31 88 ILE A O 1
ATOM 640 N N . ARG A 1 89 ? -12.223 -4.156 -4.853 1.00 87.00 89 ARG A N 1
ATOM 641 C CA . ARG A 1 89 ? -12.360 -5.406 -5.617 1.00 87.00 89 ARG A CA 1
ATOM 642 C C . ARG A 1 89 ? -13.202 -5.226 -6.878 1.00 87.00 89 ARG A C 1
ATOM 644 O O . ARG A 1 89 ? -12.873 -5.787 -7.918 1.00 87.00 89 ARG A O 1
ATOM 651 N N . ALA A 1 90 ? -14.265 -4.423 -6.815 1.00 87.44 90 ALA A N 1
ATOM 652 C CA . ALA A 1 90 ? -15.101 -4.129 -7.977 1.00 87.44 90 ALA A CA 1
ATOM 653 C C . ALA A 1 90 ? -14.360 -3.329 -9.067 1.00 87.44 90 ALA A C 1
ATOM 655 O O . ALA A 1 90 ? -14.718 -3.435 -10.238 1.00 87.44 90 ALA A O 1
ATOM 656 N N . MET A 1 91 ? -13.312 -2.576 -8.711 1.00 86.00 91 MET A N 1
ATOM 657 C CA . MET A 1 91 ? -12.438 -1.893 -9.676 1.00 86.00 91 MET A CA 1
ATOM 658 C C . MET A 1 91 ? -11.411 -2.825 -10.342 1.00 86.00 91 MET A C 1
ATOM 660 O O . MET A 1 91 ? -10.697 -2.386 -11.240 1.00 86.00 91 MET A O 1
ATOM 664 N N . GLY A 1 92 ? -11.346 -4.099 -9.939 1.00 84.62 92 GLY A N 1
ATOM 665 C CA . GLY A 1 92 ? -10.467 -5.104 -10.543 1.00 84.62 92 GLY A CA 1
ATOM 666 C C . GLY A 1 92 ? -9.139 -5.323 -9.820 1.00 84.62 92 GLY A C 1
ATOM 667 O O . GLY A 1 92 ? -8.268 -5.984 -10.379 1.00 84.62 92 GLY A O 1
ATOM 668 N N . VAL A 1 93 ? -8.974 -4.802 -8.598 1.00 84.81 93 VAL A N 1
ATOM 669 C CA . VAL A 1 93 ? -7.801 -5.105 -7.764 1.00 84.81 93 VAL A CA 1
ATOM 670 C C . VAL A 1 93 ? -7.940 -6.524 -7.187 1.00 84.81 93 VAL A C 1
ATOM 672 O O . VAL A 1 93 ? -8.978 -6.824 -6.578 1.00 84.81 93 VAL A O 1
ATOM 675 N N . PRO A 1 94 ? -6.939 -7.403 -7.372 1.00 84.25 94 PRO A N 1
ATOM 676 C CA . PRO A 1 94 ? -6.948 -8.746 -6.806 1.00 84.25 94 PRO A CA 1
ATOM 677 C C . PRO A 1 94 ? -7.032 -8.731 -5.270 1.00 84.25 94 PRO A C 1
ATOM 679 O O . PRO A 1 94 ? -6.469 -7.846 -4.624 1.00 84.25 94 PRO A O 1
ATOM 682 N N . PRO A 1 95 ? -7.736 -9.689 -4.640 1.00 80.44 95 PRO A N 1
ATOM 683 C CA . PRO A 1 95 ? -7.851 -9.744 -3.183 1.00 80.44 95 PRO A CA 1
ATOM 684 C C . PRO A 1 95 ? -6.513 -9.988 -2.470 1.00 80.44 95 PRO A C 1
ATOM 686 O O . PRO A 1 95 ? -6.400 -9.625 -1.303 1.00 80.44 95 PRO A O 1
ATOM 689 N N . GLU A 1 96 ? -5.536 -10.593 -3.144 1.00 83.69 96 GLU A N 1
ATOM 690 C CA . GLU A 1 96 ? -4.167 -10.791 -2.660 1.00 83.69 96 GLU A CA 1
ATOM 691 C C . GLU A 1 96 ? -3.370 -9.488 -2.502 1.00 83.69 96 GLU A C 1
ATOM 693 O O . GLU A 1 96 ? -2.460 -9.453 -1.681 1.00 83.69 96 GLU A O 1
ATOM 698 N N . ASP A 1 97 ? -3.755 -8.420 -3.206 1.00 82.19 97 ASP A N 1
ATOM 699 C CA . ASP A 1 97 ? -3.079 -7.117 -3.157 1.00 82.19 97 ASP A CA 1
ATOM 700 C C . ASP A 1 97 ? -3.707 -6.162 -2.122 1.00 82.19 97 ASP A C 1
ATOM 702 O O . ASP A 1 97 ? -3.286 -5.014 -1.976 1.00 82.19 97 ASP A O 1
ATOM 706 N N . VAL A 1 98 ? -4.746 -6.606 -1.403 1.00 82.00 98 VAL A N 1
ATOM 707 C CA . VAL A 1 98 ? -5.437 -5.803 -0.386 1.00 82.00 98 VAL A CA 1
ATOM 708 C C . VAL A 1 98 ? -5.022 -6.261 1.008 1.00 82.00 98 VAL A C 1
ATOM 710 O O . VAL A 1 98 ? -5.559 -7.230 1.548 1.00 82.00 98 VAL A O 1
ATOM 713 N N . GLU A 1 99 ? -4.117 -5.509 1.627 1.00 83.19 99 GLU A N 1
ATOM 714 C CA . GLU A 1 99 ? -3.690 -5.723 3.010 1.00 83.19 99 GLU A CA 1
ATOM 715 C C . GLU A 1 99 ? -4.323 -4.698 3.961 1.00 83.19 99 GLU A C 1
ATOM 717 O O . GLU A 1 99 ? -4.482 -3.522 3.640 1.00 83.19 99 GLU A O 1
ATOM 722 N N . THR A 1 100 ? -4.714 -5.139 5.161 1.00 82.00 100 THR A N 1
ATOM 723 C CA . THR A 1 100 ? -5.223 -4.241 6.211 1.00 82.00 100 THR A CA 1
ATOM 724 C C . THR A 1 100 ? -4.111 -3.941 7.212 1.00 82.00 100 THR A C 1
ATOM 726 O O . THR A 1 100 ? -3.587 -4.851 7.856 1.00 82.00 100 THR A O 1
ATOM 729 N N . ALA A 1 101 ? -3.765 -2.661 7.357 1.00 74.75 101 ALA A N 1
ATOM 730 C CA . ALA A 1 101 ? -2.755 -2.199 8.304 1.00 74.75 101 ALA A CA 1
ATOM 731 C C . ALA A 1 101 ? -3.292 -2.111 9.749 1.00 74.75 101 ALA A C 1
ATOM 733 O O . ALA A 1 101 ? -4.488 -2.237 10.014 1.00 74.75 101 ALA A O 1
ATOM 734 N N . ARG A 1 102 ? -2.376 -1.925 10.709 1.00 71.88 102 ARG A N 1
ATOM 735 C CA . ARG A 1 102 ? -2.645 -1.940 12.161 1.00 71.88 102 ARG A CA 1
ATOM 736 C C . ARG A 1 102 ? -3.809 -1.011 12.551 1.00 71.88 102 ARG A C 1
ATOM 738 O O . ARG A 1 102 ? -3.789 0.173 12.236 1.00 71.88 102 ARG A O 1
ATOM 745 N N . LEU A 1 103 ? -4.763 -1.540 13.318 1.00 77.44 103 LEU A N 1
ATOM 746 C CA . LEU A 1 103 ? -5.882 -0.792 13.902 1.00 77.44 103 LEU A CA 1
ATOM 747 C C . LEU A 1 103 ? -5.450 -0.045 15.179 1.00 77.44 103 LEU A C 1
ATOM 749 O O . LEU A 1 103 ? -4.780 -0.627 16.034 1.00 77.44 103 LEU A O 1
ATOM 753 N N . ASN A 1 104 ? -5.887 1.210 15.327 1.00 73.88 104 ASN A N 1
ATOM 754 C CA . ASN A 1 104 ? -5.746 2.013 16.546 1.00 73.88 104 ASN A CA 1
ATOM 755 C C . ASN A 1 104 ? -7.139 2.391 17.083 1.00 73.88 104 ASN A C 1
ATOM 757 O O . ASN A 1 104 ? -8.008 2.744 16.284 1.00 73.88 104 ASN A O 1
ATOM 761 N N . VAL A 1 105 ? -7.350 2.303 18.401 1.00 69.06 105 VAL A N 1
ATOM 762 C CA . VAL A 1 105 ? -8.655 2.491 19.075 1.00 69.06 105 VAL A CA 1
ATOM 763 C C . VAL A 1 105 ? -8.595 3.511 20.200 1.00 69.06 105 VAL A C 1
ATOM 765 O O . VAL A 1 105 ? -7.548 3.578 20.881 1.00 69.06 105 VAL A O 1
#